Protein AF-A0A2V9KHY9-F1 (afdb_monomer)

Foldseek 3Di:
DAEQDKDKDKDQWDAAQAWWKWFQKAAAPKWKFKFKAANVRHG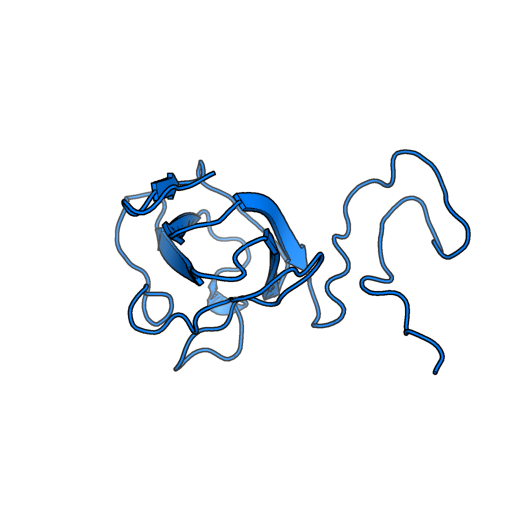DPPRHRVQWDTDHHGDGIDTIDGPPDPTCNVCHRGTMMMMMIIHRIDTDDMAGHNDDLRFRQDQDPDDDPPDPDRGRPRRDDPPDD

Nearest PDB structures (foldseek):
  7vrp-assembly1_J  TM=4.326E-01  e=4.091E-01  Infectious bursal disease virus
  7vrn-assembly1_A  TM=3.370E-01  e=1.055E-01  Infectious bursal disease virus
  7vrp-assembly1_K-4  TM=3.464E-01  e=1.322E-01  Infectious bursal disease virus
  3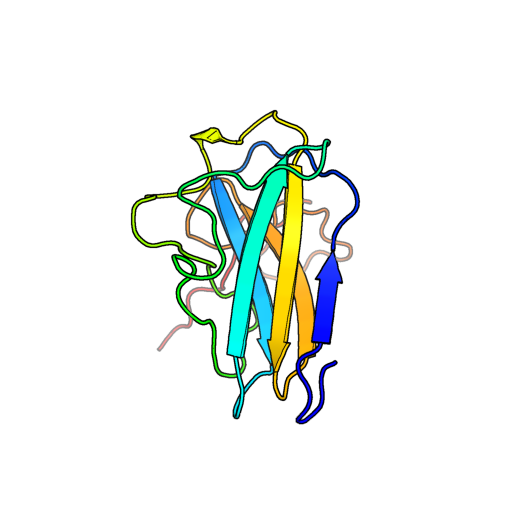afg-assembly2_B  TM=2.977E-01  e=1.249E-01  Thermococcus kodakarensis
  7vrp-assembly1_A  TM=2.442E-01  e=1.116E-01  Infectious bursal disease virus

Mean predicted aligned error: 8.08 Å

Structure (mmCIF, N/CA/C/O backbone):
data_AF-A0A2V9KHY9-F1
#
_entry.id   AF-A0A2V9KHY9-F1
#
loop_
_atom_site.group_PDB
_atom_site.id
_atom_site.type_symbol
_atom_site.label_atom_id
_atom_site.label_alt_id
_atom_site.label_comp_id
_atom_site.label_asym_id
_atom_site.label_entity_id
_atom_site.label_seq_id
_atom_site.pdbx_PDB_ins_code
_atom_site.Cartn_x
_atom_site.Cartn_y
_atom_site.Cartn_z
_atom_site.occupancy
_atom_site.B_iso_or_equiv
_atom_site.auth_seq_id
_atom_site.auth_comp_id
_atom_site.auth_asym_id
_atom_site.auth_atom_id
_atom_site.pdbx_PDB_model_num
ATOM 1 N N . ASP A 1 1 ? 6.242 -11.711 -6.827 1.00 82.62 1 ASP A N 1
ATOM 2 C CA . ASP A 1 1 ? 6.953 -11.177 -8.005 1.00 82.62 1 ASP A CA 1
ATOM 3 C C . ASP A 1 1 ? 6.008 -11.025 -9.178 1.00 82.62 1 ASP A C 1
ATOM 5 O O . ASP A 1 1 ? 5.001 -11.726 -9.233 1.00 82.62 1 ASP A O 1
ATOM 9 N N . ALA A 1 2 ? 6.325 -10.106 -10.082 1.00 82.50 2 ALA A N 1
ATOM 10 C CA . ALA A 1 2 ? 5.674 -9.912 -11.367 1.00 82.50 2 ALA A CA 1
ATOM 11 C C . ALA A 1 2 ? 6.746 -9.780 -12.455 1.00 82.50 2 ALA A C 1
ATOM 13 O O . ALA A 1 2 ? 7.741 -9.073 -12.273 1.00 8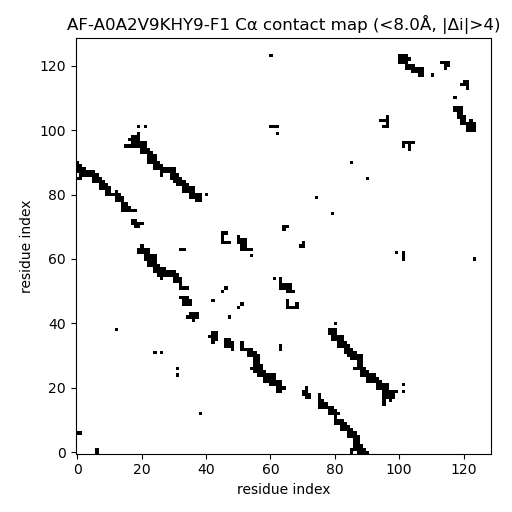2.50 2 ALA A O 1
ATOM 14 N N . GLY A 1 3 ? 6.533 -10.471 -13.572 1.00 76.31 3 GLY A N 1
ATOM 15 C CA . GLY A 1 3 ? 7.380 -10.387 -14.757 1.00 76.31 3 GLY A CA 1
ATOM 16 C C . GLY A 1 3 ? 7.009 -9.190 -15.646 1.00 76.31 3 GLY A C 1
ATOM 17 O O . GLY A 1 3 ? 6.522 -8.176 -15.139 1.00 76.31 3 GLY A O 1
ATOM 18 N N . PRO A 1 4 ? 7.231 -9.279 -16.971 1.00 75.62 4 PRO A N 1
ATOM 19 C CA . PRO A 1 4 ? 6.808 -8.233 -17.905 1.00 75.62 4 PRO A CA 1
ATOM 20 C C . PRO A 1 4 ? 5.280 -8.071 -17.948 1.00 75.62 4 PRO A C 1
ATOM 22 O O . PRO A 1 4 ? 4.793 -6.954 -18.119 1.00 75.62 4 PRO A O 1
ATOM 25 N N . ASP A 1 5 ? 4.530 -9.151 -17.721 1.00 86.69 5 ASP A N 1
ATOM 26 C CA . ASP A 1 5 ? 3.082 -9.085 -17.550 1.00 86.69 5 ASP A CA 1
ATOM 27 C C . ASP A 1 5 ? 2.717 -8.587 -16.138 1.00 86.69 5 ASP A C 1
ATOM 29 O O . ASP A 1 5 ? 3.272 -9.085 -15.148 1.00 86.69 5 ASP A O 1
ATOM 33 N N . PRO A 1 6 ? 1.777 -7.628 -16.004 1.00 89.12 6 PRO A N 1
ATOM 34 C CA . PRO A 1 6 ? 1.368 -7.111 -14.705 1.00 89.12 6 PRO A CA 1
ATOM 35 C C . PRO A 1 6 ? 0.783 -8.195 -13.792 1.00 89.12 6 PRO A C 1
ATOM 37 O O . PRO A 1 6 ? -0.156 -8.902 -14.156 1.00 89.12 6 PRO A O 1
ATOM 40 N N . GLY A 1 7 ? 1.296 -8.269 -12.566 1.00 92.88 7 GLY A N 1
ATOM 41 C CA . GLY A 1 7 ? 0.755 -9.076 -11.480 1.00 92.88 7 GLY A CA 1
ATOM 42 C C . GLY A 1 7 ? -0.185 -8.273 -10.581 1.00 92.88 7 GLY A C 1
ATOM 43 O O . GLY A 1 7 ? -0.064 -7.051 -10.448 1.00 92.88 7 GLY A O 1
ATOM 44 N N . MET A 1 8 ? -1.108 -8.975 -9.921 1.00 95.38 8 MET A N 1
ATOM 45 C CA . MET A 1 8 ? -2.053 -8.374 -8.983 1.00 95.38 8 MET A CA 1
ATOM 46 C C . MET A 1 8 ? -2.119 -9.162 -7.675 1.00 95.38 8 MET A C 1
ATOM 48 O O . MET A 1 8 ? -2.257 -10.384 -7.684 1.00 95.38 8 MET A O 1
ATOM 52 N N . LEU A 1 9 ? -2.086 -8.451 -6.547 1.00 93.88 9 LEU A N 1
ATOM 53 C CA . LEU A 1 9 ? -2.317 -9.006 -5.213 1.00 93.88 9 LEU A CA 1
ATOM 54 C C . LEU A 1 9 ? -3.467 -8.257 -4.549 1.00 93.88 9 LEU A C 1
ATOM 56 O O . LEU A 1 9 ? -3.449 -7.033 -4.477 1.00 93.88 9 LEU A O 1
ATOM 60 N N . VAL A 1 10 ? -4.453 -8.986 -4.028 1.00 94.44 10 VAL A N 1
ATOM 61 C CA . VAL A 1 10 ? -5.566 -8.415 -3.257 1.00 94.44 10 VAL A CA 1
ATOM 62 C C . VAL A 1 10 ? -5.506 -8.955 -1.839 1.00 94.44 10 VAL A C 1
ATOM 64 O O . VAL A 1 10 ? -5.443 -10.168 -1.632 1.00 94.44 10 VAL A O 1
ATOM 67 N N . THR A 1 11 ? -5.543 -8.070 -0.849 1.00 92.38 11 THR A N 1
ATOM 68 C CA . THR A 1 11 ? -5.556 -8.492 0.550 1.00 92.38 11 THR A CA 1
ATOM 69 C C . THR A 1 11 ? -6.918 -9.072 0.934 1.00 92.38 11 THR A C 1
ATOM 71 O O . THR A 1 11 ? -7.969 -8.723 0.384 1.00 92.38 11 THR A O 1
ATOM 74 N N . ARG A 1 12 ? -6.935 -9.903 1.981 1.00 92.12 12 ARG A N 1
ATOM 75 C CA . ARG A 1 12 ? -8.153 -10.057 2.794 1.00 92.12 12 ARG A CA 1
ATOM 76 C C . ARG A 1 12 ? -8.553 -8.683 3.371 1.00 92.12 12 ARG A C 1
ATOM 78 O O . ARG A 1 12 ? -7.702 -7.792 3.409 1.00 92.12 12 ARG A O 1
ATOM 85 N N . PRO A 1 13 ? -9.809 -8.479 3.812 1.00 93.00 13 PRO A N 1
ATOM 86 C CA . PRO A 1 13 ? -10.172 -7.248 4.503 1.00 93.00 13 PRO A CA 1
ATOM 87 C C . PRO A 1 13 ? -9.224 -6.970 5.676 1.00 93.00 13 PRO A C 1
ATOM 89 O O . PRO A 1 13 ? -8.997 -7.853 6.503 1.00 93.00 13 PRO A O 1
ATOM 92 N N . VAL A 1 14 ? -8.674 -5.761 5.721 1.00 91.81 14 VAL A N 1
ATOM 93 C CA . VAL A 1 14 ? -7.793 -5.260 6.773 1.00 91.81 14 VAL A CA 1
ATOM 94 C C . VAL A 1 14 ? -8.441 -4.058 7.446 1.00 91.81 14 VAL A C 1
ATOM 96 O O . VAL A 1 14 ? -9.098 -3.247 6.795 1.00 91.81 14 VAL A O 1
ATOM 99 N N . THR A 1 15 ? -8.241 -3.951 8.753 1.00 93.44 15 THR A N 1
ATOM 100 C CA . THR A 1 15 ? -8.636 -2.798 9.562 1.00 93.44 15 THR A CA 1
ATOM 101 C C . THR A 1 15 ? -7.394 -2.307 10.286 1.00 93.44 15 THR A C 1
ATOM 103 O O . THR A 1 15 ? -6.638 -3.112 10.827 1.00 93.44 15 THR A O 1
ATOM 106 N N . PHE A 1 16 ? -7.164 -1.000 10.266 1.00 90.31 16 PHE A N 1
ATOM 107 C CA . PHE A 1 16 ? -5.962 -0.370 10.806 1.00 90.31 16 PHE A CA 1
ATOM 108 C C . PHE A 1 16 ? -6.312 0.940 11.517 1.00 90.31 16 PHE A C 1
ATOM 110 O O . PHE A 1 16 ? -7.368 1.524 11.277 1.00 90.31 16 PHE A O 1
ATOM 117 N N . SER A 1 17 ? -5.409 1.398 12.382 1.00 88.31 17 SER A N 1
ATOM 118 C CA . SER A 1 17 ? -5.494 2.685 13.089 1.00 88.31 17 SER A CA 1
ATOM 119 C C . SER A 1 17 ? -4.509 3.739 12.567 1.00 88.31 17 SER A C 1
ATOM 121 O O . SER A 1 17 ? -4.596 4.898 12.964 1.00 88.31 17 SER A O 1
ATOM 123 N N . GLY A 1 18 ? -3.567 3.349 11.701 1.00 91.00 18 GLY A N 1
ATOM 124 C CA . GLY A 1 18 ? -2.597 4.264 11.103 1.00 91.00 18 GLY A CA 1
ATOM 125 C C . GLY A 1 18 ? -3.158 5.072 9.928 1.00 91.00 18 GLY A C 1
ATOM 126 O O . GLY A 1 18 ? -4.323 4.943 9.554 1.00 91.00 18 GLY A O 1
ATOM 127 N N . LYS A 1 19 ? -2.298 5.903 9.337 1.00 94.88 19 LYS A N 1
ATOM 128 C CA . LYS A 1 19 ? -2.647 6.888 8.304 1.00 94.88 19 LYS A CA 1
ATOM 129 C C . LYS A 1 19 ? -1.850 6.726 7.012 1.00 94.88 19 LYS A C 1
ATOM 131 O O . LYS A 1 19 ? -2.337 7.082 5.949 1.00 94.88 19 LYS A O 1
ATOM 136 N N . HIS A 1 20 ? -0.647 6.167 7.073 1.00 96.25 20 HIS A N 1
ATOM 137 C CA . HIS A 1 20 ? 0.279 6.133 5.942 1.00 96.25 20 HIS A CA 1
ATOM 138 C C . HIS A 1 20 ? 0.580 4.688 5.544 1.00 96.25 20 HIS A C 1
ATOM 140 O O . HIS A 1 20 ? 1.056 3.916 6.375 1.00 96.25 20 HIS A O 1
ATOM 146 N N . LEU A 1 21 ? 0.304 4.307 4.292 1.00 96.81 21 LEU A N 1
ATOM 147 C CA . LEU A 1 21 ? 0.644 2.980 3.763 1.00 96.81 21 LEU A CA 1
ATOM 148 C C . LEU A 1 21 ? 2.090 2.971 3.274 1.00 96.81 21 LEU A C 1
ATOM 150 O O . LEU A 1 21 ? 2.467 3.791 2.441 1.00 96.81 21 LEU A O 1
ATOM 154 N N . PHE A 1 22 ? 2.864 1.999 3.738 1.00 97.06 22 PHE A N 1
ATOM 155 C CA . PHE A 1 22 ? 4.238 1.767 3.320 1.00 97.06 22 PHE A CA 1
ATOM 156 C C . PHE A 1 22 ? 4.406 0.391 2.690 1.00 97.06 22 PHE A C 1
ATOM 158 O O . PHE A 1 22 ? 3.677 -0.551 3.013 1.00 97.06 22 PHE A O 1
ATOM 165 N N . VAL A 1 23 ? 5.388 0.284 1.797 1.00 95.75 23 VAL A N 1
ATOM 166 C CA . VAL A 1 23 ? 5.763 -0.954 1.109 1.00 95.75 23 VAL A CA 1
ATOM 167 C C . VAL A 1 23 ? 7.276 -1.166 1.117 1.00 95.75 23 VAL A C 1
ATOM 169 O O . VAL A 1 23 ? 8.052 -0.213 1.004 1.00 95.75 23 VAL A O 1
ATOM 172 N N . ASN A 1 24 ? 7.678 -2.432 1.196 1.00 95.25 24 ASN A N 1
ATOM 173 C CA . ASN A 1 24 ? 9.014 -2.903 0.845 1.00 95.25 24 ASN A CA 1
ATOM 174 C C . ASN A 1 24 ? 8.940 -3.552 -0.544 1.00 95.25 24 ASN A C 1
ATOM 176 O O . ASN A 1 24 ? 8.271 -4.577 -0.712 1.00 95.25 24 ASN A O 1
ATOM 180 N N . VAL A 1 25 ? 9.575 -2.939 -1.541 1.00 95.50 25 VAL A N 1
ATOM 181 C CA . VAL A 1 25 ? 9.445 -3.312 -2.953 1.00 95.50 25 VAL A CA 1
ATOM 182 C C . VAL A 1 25 ? 10.773 -3.159 -3.693 1.00 95.50 25 VAL A C 1
ATOM 184 O O . VAL A 1 25 ? 11.512 -2.203 -3.476 1.00 95.50 25 VAL A O 1
ATOM 187 N N . HIS A 1 26 ? 11.030 -4.083 -4.615 1.00 95.88 26 HIS A N 1
ATOM 188 C CA . HIS A 1 26 ? 12.111 -4.021 -5.593 1.00 95.88 26 HIS A CA 1
ATOM 189 C C . HIS A 1 26 ? 11.514 -4.015 -7.007 1.00 95.88 26 HIS A C 1
ATOM 191 O O . HIS A 1 26 ? 11.125 -5.056 -7.530 1.00 95.88 26 HIS A O 1
ATOM 197 N N . ALA A 1 27 ? 11.399 -2.837 -7.617 1.00 94.75 27 ALA A N 1
ATOM 198 C CA . ALA A 1 27 ? 10.844 -2.626 -8.957 1.00 94.75 27 ALA A CA 1
ATOM 199 C C . ALA A 1 27 ? 11.702 -1.621 -9.761 1.00 94.75 27 ALA A C 1
ATOM 201 O O . ALA A 1 27 ? 11.251 -0.509 -10.052 1.00 94.75 27 ALA A O 1
ATOM 202 N N . PRO A 1 28 ? 12.962 -1.958 -10.102 1.00 92.69 28 PRO A N 1
ATOM 203 C CA . PRO A 1 28 ? 13.888 -1.039 -10.777 1.00 92.69 28 PRO A CA 1
ATOM 204 C C . PRO A 1 28 ? 13.494 -0.708 -12.224 1.00 92.69 28 PRO A C 1
ATOM 206 O O . PRO A 1 28 ? 13.858 0.351 -12.730 1.00 92.69 28 PRO A O 1
ATOM 209 N N . SER A 1 29 ? 12.747 -1.593 -12.889 1.00 94.00 29 SER A N 1
ATOM 210 C CA . SER A 1 29 ? 12.313 -1.438 -14.288 1.00 94.00 29 SER A CA 1
ATOM 211 C C . SER A 1 29 ? 10.793 -1.481 -14.448 1.00 94.00 29 SER A C 1
ATOM 213 O O . SER A 1 29 ? 10.286 -1.599 -15.561 1.00 94.00 29 SER A O 1
ATOM 215 N N . GLY A 1 30 ? 10.067 -1.386 -13.338 1.00 95.38 30 GLY A N 1
ATOM 216 C CA . GLY A 1 30 ? 8.615 -1.439 -13.304 1.00 95.38 30 GLY A CA 1
ATOM 217 C C . GLY A 1 30 ? 8.048 -0.473 -12.280 1.00 95.38 30 GLY A C 1
ATOM 218 O O . GLY A 1 30 ? 8.671 0.533 -11.931 1.00 95.38 30 GLY A O 1
ATOM 219 N N . GLU A 1 31 ? 6.840 -0.757 -11.813 1.00 97.00 31 GLU A N 1
ATOM 220 C CA . GLU A 1 31 ? 6.196 0.056 -10.793 1.00 97.00 31 GLU A CA 1
ATOM 221 C C . GLU A 1 31 ? 5.222 -0.744 -9.940 1.00 97.00 31 GLU A C 1
ATOM 223 O O . GLU A 1 31 ? 4.662 -1.756 -10.365 1.00 97.00 31 GLU A O 1
ATOM 228 N N . LEU A 1 32 ? 4.990 -0.227 -8.737 1.00 98.25 32 LEU A N 1
ATOM 229 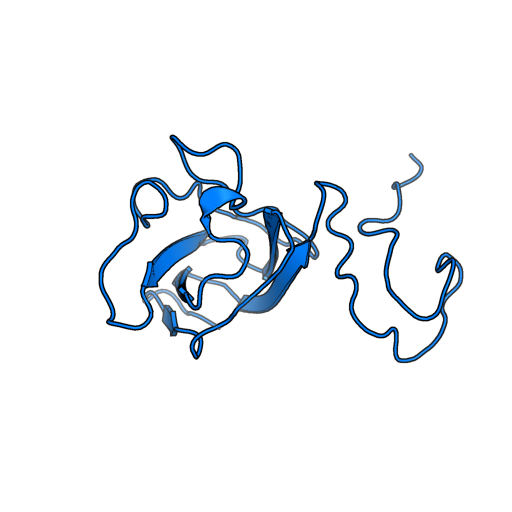C CA . LEU A 1 32 ? 3.891 -0.618 -7.878 1.00 98.25 32 LEU A CA 1
ATOM 230 C C . LEU A 1 32 ? 2.877 0.528 -7.785 1.00 98.25 32 LEU A C 1
ATOM 232 O O . LEU A 1 32 ? 3.240 1.675 -7.512 1.00 98.25 32 LEU A O 1
ATOM 236 N N . ARG A 1 33 ? 1.596 0.200 -7.956 1.00 98.44 33 ARG A N 1
ATOM 237 C CA . ARG A 1 33 ? 0.455 1.074 -7.645 1.00 98.44 33 ARG A CA 1
ATOM 238 C C . ARG A 1 33 ? -0.542 0.354 -6.757 1.00 98.44 33 ARG A C 1
ATOM 240 O O . ARG A 1 33 ? -0.603 -0.875 -6.761 1.00 98.44 33 ARG A O 1
ATOM 247 N N . VAL A 1 34 ? -1.349 1.119 -6.029 1.00 98.38 34 VAL A N 1
ATOM 248 C CA . VAL A 1 34 ? -2.330 0.562 -5.093 1.00 98.38 34 VAL A CA 1
ATOM 249 C C . VAL A 1 34 ? -3.679 1.240 -5.254 1.00 98.38 34 VAL A C 1
ATOM 251 O O . VAL A 1 34 ? -3.759 2.461 -5.344 1.00 98.38 34 VAL A O 1
ATOM 254 N N . ASP A 1 35 ? -4.748 0.458 -5.237 1.00 97.88 35 ASP A N 1
ATOM 255 C CA . ASP A 1 35 ? -6.107 0.949 -5.042 1.00 97.88 35 ASP A CA 1
ATOM 256 C C . ASP A 1 35 ? -6.794 0.292 -3.846 1.00 97.88 35 ASP A C 1
ATOM 258 O O . ASP A 1 35 ? -6.402 -0.781 -3.376 1.00 97.88 35 ASP A O 1
ATOM 262 N N . VAL A 1 36 ? -7.797 0.987 -3.311 1.00 98.38 36 VAL A N 1
ATOM 263 C CA . VAL A 1 36 ? -8.501 0.604 -2.090 1.00 98.38 36 VAL A CA 1
ATOM 264 C C . VAL A 1 36 ? -9.973 0.370 -2.385 1.00 98.38 36 VAL A C 1
ATOM 266 O O . VAL A 1 36 ? -10.652 1.182 -3.016 1.00 98.38 36 VAL A O 1
ATOM 269 N N . PHE A 1 37 ? -10.471 -0.755 -1.884 1.00 97.88 37 PHE A N 1
ATOM 270 C CA . PHE A 1 37 ? -11.860 -1.166 -2.015 1.00 97.88 37 PHE A CA 1
ATOM 271 C C . PHE A 1 37 ? -12.506 -1.328 -0.647 1.00 97.88 37 PHE A C 1
ATOM 273 O O . PHE A 1 37 ? -11.863 -1.725 0.327 1.00 97.88 37 PHE A O 1
ATOM 280 N N . THR A 1 38 ? -13.813 -1.104 -0.584 1.00 95.50 38 THR A N 1
ATOM 281 C CA . THR A 1 38 ? -14.625 -1.504 0.564 1.00 95.50 38 THR A CA 1
ATOM 282 C C . THR A 1 38 ? -14.586 -3.024 0.734 1.00 95.50 38 THR A C 1
ATOM 284 O O . THR A 1 38 ? -14.250 -3.776 -0.189 1.00 95.50 38 THR A O 1
ATOM 287 N N . ARG A 1 39 ? -15.018 -3.523 1.898 1.00 89.81 39 ARG A N 1
ATOM 288 C CA . ARG A 1 39 ? -15.221 -4.967 2.117 1.00 89.81 39 ARG A CA 1
ATOM 289 C C . ARG A 1 39 ? -16.077 -5.628 1.024 1.00 89.81 39 ARG A C 1
ATOM 291 O O . ARG A 1 39 ? -15.820 -6.784 0.692 1.00 89.81 39 ARG A O 1
ATOM 298 N N . GLY A 1 40 ? -17.063 -4.903 0.488 1.00 91.06 40 GLY A N 1
ATOM 299 C CA . GLY A 1 40 ? -17.961 -5.357 -0.579 1.00 91.06 40 GLY A CA 1
ATOM 300 C C . GLY A 1 40 ? -17.375 -5.269 -1.992 1.00 91.06 40 GLY A C 1
ATOM 301 O O . GLY A 1 40 ? -18.078 -5.581 -2.945 1.00 91.06 40 GLY A O 1
ATOM 302 N N . GLY A 1 41 ? -16.116 -4.844 -2.143 1.00 91.69 41 GLY A N 1
ATOM 303 C CA . GLY A 1 41 ? -15.447 -4.747 -3.441 1.00 91.69 41 GLY A CA 1
ATOM 304 C C . GLY A 1 41 ? -15.788 -3.487 -4.237 1.00 91.69 41 GLY A C 1
ATOM 305 O O . GLY A 1 41 ? -15.534 -3.454 -5.435 1.00 91.69 41 GLY A O 1
ATOM 306 N N . GLN A 1 42 ? -16.342 -2.454 -3.595 1.00 96.44 42 GLN A N 1
ATOM 307 C CA . GLN A 1 42 ? -16.584 -1.162 -4.247 1.00 96.44 42 GLN A CA 1
ATOM 308 C C . GLN A 1 42 ? -15.341 -0.271 -4.144 1.00 96.44 42 GLN A C 1
ATOM 310 O O . GLN A 1 42 ? -14.755 -0.219 -3.061 1.00 96.44 42 GLN A O 1
ATOM 315 N N . PRO A 1 43 ? -14.915 0.409 -5.221 1.00 96.44 43 PRO A N 1
ATOM 316 C CA . PRO A 1 43 ? -13.759 1.300 -5.174 1.00 96.44 43 PRO A CA 1
ATOM 317 C C . PRO A 1 43 ? -14.023 2.484 -4.238 1.00 96.44 43 PRO A C 1
ATOM 319 O O . PRO A 1 43 ? -15.147 2.982 -4.162 1.00 96.44 43 PRO A O 1
ATOM 322 N N . ILE A 1 44 ? -12.988 2.950 -3.537 1.00 97.69 44 ILE A N 1
ATOM 323 C CA . ILE A 1 44 ? -13.074 4.112 -2.647 1.00 97.69 44 ILE A CA 1
ATOM 324 C C . ILE A 1 44 ? -12.288 5.268 -3.261 1.00 97.69 44 ILE A C 1
ATOM 326 O O . ILE A 1 44 ? -11.067 5.204 -3.368 1.00 97.69 44 ILE A O 1
ATOM 330 N N . ALA A 1 45 ? -12.973 6.345 -3.643 1.00 96.00 45 ALA A N 1
ATOM 331 C CA . ALA A 1 45 ? -12.312 7.575 -4.068 1.00 96.00 45 ALA A CA 1
ATOM 332 C C . ALA A 1 45 ? -11.768 8.355 -2.849 1.00 96.00 45 ALA A C 1
ATOM 334 O O . ALA A 1 45 ? -12.408 8.354 -1.798 1.00 96.00 45 ALA A O 1
ATOM 335 N N . PRO A 1 46 ? -10.610 9.030 -2.969 1.00 97.38 46 PRO A N 1
ATOM 336 C CA . PRO A 1 46 ? -9.764 9.144 -4.161 1.00 97.38 46 PRO A CA 1
ATOM 337 C C . PRO A 1 46 ? -8.727 8.011 -4.296 1.00 97.38 46 PRO A C 1
ATOM 339 O O . PRO A 1 46 ? -7.860 8.091 -5.159 1.00 97.38 46 PRO A O 1
ATOM 342 N N . PHE A 1 47 ? -8.799 6.956 -3.483 1.00 98.12 47 PHE A N 1
ATOM 343 C CA . PHE A 1 47 ? -7.811 5.875 -3.380 1.00 98.12 47 PHE A CA 1
ATOM 344 C C . PHE A 1 47 ? -7.871 4.849 -4.533 1.00 98.12 47 PHE A C 1
ATOM 346 O O . PHE A 1 47 ? -7.898 3.637 -4.310 1.00 98.12 47 PHE A O 1
ATOM 353 N N . SER A 1 48 ? -7.901 5.324 -5.779 1.00 97.75 48 SER A N 1
ATOM 354 C CA . SER A 1 48 ? -7.912 4.498 -6.992 1.00 97.75 48 SER A CA 1
ATOM 355 C C . SER A 1 48 ? -6.511 4.323 -7.590 1.00 97.75 48 SER A C 1
ATOM 357 O O . SER A 1 48 ? -5.562 5.017 -7.217 1.00 97.75 48 SER A O 1
ATOM 359 N N . ARG A 1 49 ? -6.366 3.411 -8.558 1.00 97.12 49 ARG A N 1
ATOM 360 C CA . ARG A 1 49 ? -5.075 3.108 -9.194 1.00 97.12 49 ARG A CA 1
ATOM 361 C C . ARG A 1 49 ? -4.593 4.300 -10.012 1.00 97.12 49 ARG A C 1
ATOM 363 O O . ARG A 1 49 ? -3.398 4.578 -10.060 1.00 97.12 49 ARG A O 1
ATOM 370 N N . GLU A 1 50 ? -5.528 4.991 -10.646 1.00 97.06 50 GLU A N 1
ATOM 371 C CA . GLU A 1 50 ? -5.303 6.160 -11.492 1.00 97.06 50 GLU A CA 1
ATOM 372 C C . GLU A 1 50 ? -4.760 7.323 -10.659 1.00 97.06 50 GLU A C 1
ATOM 374 O O . GLU A 1 50 ? -3.832 8.012 -11.080 1.00 97.06 50 GLU A O 1
ATOM 379 N N . ASN A 1 51 ? -5.280 7.484 -9.441 1.00 97.94 51 ASN A N 1
ATOM 380 C CA . ASN A 1 51 ? -4.804 8.488 -8.498 1.00 97.94 51 ASN A CA 1
ATOM 381 C C . ASN A 1 51 ? -3.539 8.052 -7.749 1.00 97.94 51 ASN A C 1
ATOM 383 O O . ASN A 1 51 ? -2.823 8.913 -7.247 1.00 97.94 51 ASN A O 1
ATOM 387 N N . SER A 1 52 ? -3.242 6.753 -7.667 1.00 98.06 52 SER A N 1
ATOM 388 C CA . SER A 1 52 ? -2.050 6.227 -6.992 1.00 98.06 52 SER A CA 1
ATOM 389 C C . SER A 1 52 ? -0.773 6.683 -7.691 1.00 98.06 52 SER A C 1
ATOM 391 O O . SER A 1 52 ? -0.587 6.436 -8.881 1.00 98.06 52 SER A O 1
ATOM 393 N N . ILE A 1 53 ? 0.132 7.325 -6.959 1.00 98.12 53 ILE A N 1
ATOM 394 C CA . ILE A 1 53 ? 1.443 7.735 -7.464 1.00 98.12 53 ILE A CA 1
ATOM 395 C C . ILE A 1 53 ? 2.340 6.482 -7.541 1.00 98.12 53 ILE A C 1
ATOM 397 O O . ILE A 1 53 ? 2.470 5.786 -6.533 1.00 98.12 53 ILE A O 1
ATOM 401 N N . PRO A 1 54 ? 2.966 6.177 -8.697 1.00 97.81 54 PRO A N 1
ATOM 402 C CA . PRO A 1 54 ? 3.810 4.992 -8.844 1.00 97.81 54 PRO A CA 1
ATOM 403 C C . PRO A 1 54 ? 4.978 4.973 -7.861 1.00 97.81 54 PRO A C 1
ATOM 405 O O . PRO A 1 54 ? 5.753 5.930 -7.797 1.00 97.81 54 PRO A O 1
ATOM 408 N N . VAL A 1 55 ? 5.171 3.838 -7.195 1.00 97.31 55 VAL A N 1
ATOM 409 C CA . VAL A 1 55 ? 6.403 3.527 -6.463 1.00 97.31 55 VAL A CA 1
ATOM 410 C C . VAL A 1 55 ? 7.335 2.754 -7.395 1.00 97.31 55 VAL A C 1
ATOM 412 O O . VAL A 1 55 ? 6.922 1.765 -8.000 1.00 97.31 55 VAL A O 1
ATOM 415 N N . ARG A 1 56 ? 8.585 3.209 -7.531 1.00 96.56 56 ARG A N 1
ATOM 416 C CA . ARG A 1 56 ? 9.612 2.612 -8.405 1.00 96.56 56 ARG A CA 1
ATOM 417 C C . ARG A 1 56 ? 10.945 2.489 -7.670 1.00 96.56 56 ARG A C 1
ATOM 419 O O . ARG A 1 56 ? 11.187 3.229 -6.718 1.00 96.56 56 ARG A O 1
ATOM 426 N N . GLY A 1 57 ? 11.820 1.617 -8.162 1.00 93.50 57 GLY A N 1
ATOM 427 C CA . GLY A 1 57 ? 13.153 1.389 -7.602 1.00 93.50 57 GLY A CA 1
ATOM 428 C C . GLY A 1 57 ? 13.187 0.304 -6.526 1.00 93.50 57 GLY A C 1
ATOM 429 O O . GLY A 1 57 ? 12.247 -0.474 -6.384 1.00 93.50 57 GLY A O 1
ATOM 430 N N . ASP A 1 58 ? 14.297 0.254 -5.794 1.00 93.62 58 ASP A N 1
ATOM 431 C CA . ASP A 1 58 ? 14.511 -0.645 -4.659 1.00 93.62 58 ASP A CA 1
ATOM 432 C C . ASP A 1 58 ? 14.389 0.141 -3.352 1.00 93.62 58 ASP A C 1
ATOM 434 O O . ASP A 1 58 ? 15.147 1.082 -3.099 1.00 93.62 58 ASP A O 1
ATOM 438 N N . THR A 1 59 ? 13.380 -0.183 -2.553 1.00 90.00 59 THR A N 1
ATOM 439 C CA . THR A 1 59 ? 13.052 0.550 -1.335 1.00 90.00 59 THR A CA 1
ATOM 440 C C . THR A 1 59 ? 12.504 -0.383 -0.277 1.00 90.00 59 THR A C 1
ATOM 442 O O . THR A 1 59 ? 11.499 -1.063 -0.467 1.00 90.00 59 THR A O 1
ATOM 445 N N . THR A 1 60 ? 13.115 -0.323 0.899 1.00 88.62 60 THR A N 1
ATOM 446 C CA . THR A 1 60 ? 12.685 -1.088 2.069 1.00 88.62 60 THR A CA 1
ATOM 447 C C . THR A 1 60 ? 11.512 -0.452 2.804 1.00 88.62 60 THR A C 1
ATOM 449 O O . THR A 1 60 ? 10.914 -1.115 3.639 1.00 88.62 60 THR A O 1
ATOM 452 N N . SER A 1 61 ? 11.192 0.817 2.524 1.00 91.38 61 SER A N 1
ATOM 453 C CA . SER A 1 61 ? 10.072 1.559 3.116 1.00 91.38 61 SER A CA 1
ATOM 454 C C . SER A 1 61 ? 9.740 2.761 2.235 1.00 91.38 61 SER A C 1
ATOM 456 O O . SER A 1 61 ? 10.367 3.818 2.349 1.00 91.38 61 SER A O 1
ATOM 458 N N . ALA A 1 62 ? 8.824 2.580 1.285 1.00 94.94 62 ALA A N 1
ATOM 459 C CA . ALA A 1 62 ? 8.273 3.658 0.465 1.00 94.94 62 ALA A CA 1
ATOM 460 C C . ALA A 1 62 ? 6.815 3.918 0.824 1.00 94.94 62 ALA A C 1
ATOM 462 O O . ALA A 1 62 ? 6.028 2.980 0.916 1.00 94.94 62 ALA A O 1
ATOM 463 N N . GLU A 1 63 ? 6.466 5.192 0.989 1.00 96.81 63 GLU A N 1
ATOM 464 C CA . GLU A 1 63 ? 5.083 5.614 1.194 1.00 96.81 63 GLU A CA 1
ATOM 465 C C . GLU A 1 63 ? 4.305 5.511 -0.123 1.00 96.81 63 GLU A C 1
ATOM 467 O O . GLU A 1 63 ? 4.719 6.044 -1.157 1.00 96.81 63 GLU A O 1
ATOM 472 N N . VAL A 1 64 ? 3.152 4.851 -0.076 1.00 97.69 64 VAL A N 1
ATOM 473 C CA . VAL A 1 64 ? 2.170 4.853 -1.157 1.00 97.69 64 VAL A CA 1
ATOM 474 C C . VAL A 1 64 ? 1.287 6.082 -0.995 1.00 97.69 64 VAL A C 1
ATOM 476 O O . VAL A 1 64 ? 0.692 6.298 0.061 1.00 97.69 64 VAL A O 1
ATOM 479 N N . ARG A 1 65 ? 1.188 6.885 -2.055 1.00 98.00 65 ARG A N 1
ATOM 480 C CA . ARG A 1 65 ? 0.442 8.148 -2.056 1.00 98.00 65 ARG A CA 1
ATOM 481 C C . ARG A 1 65 ? -0.583 8.173 -3.179 1.00 98.00 65 ARG A C 1
ATOM 483 O O . ARG A 1 65 ? -0.397 7.523 -4.206 1.00 98.00 65 ARG A O 1
ATOM 490 N N . TRP A 1 66 ? -1.636 8.964 -2.997 1.00 98.38 66 TRP A N 1
ATOM 491 C CA . TRP A 1 66 ? -2.675 9.187 -3.998 1.00 98.38 66 TRP A CA 1
ATOM 492 C C . TRP A 1 66 ? -2.866 10.680 -4.235 1.00 98.38 66 TRP A C 1
ATOM 494 O O . TRP A 1 66 ? -2.847 11.476 -3.300 1.00 98.38 66 TRP A O 1
ATOM 504 N N . ASN A 1 67 ? -3.090 11.066 -5.484 1.00 98.00 67 ASN A N 1
ATOM 505 C CA . ASN A 1 67 ? -3.563 12.403 -5.805 1.00 98.00 67 ASN A CA 1
ATOM 506 C C . ASN A 1 67 ? -4.969 12.601 -5.219 1.00 98.00 67 ASN A C 1
ATOM 508 O O . ASN A 1 67 ? -5.829 11.730 -5.347 1.00 98.00 67 ASN A O 1
ATOM 512 N N . GLY A 1 68 ? -5.204 13.748 -4.579 1.00 95.88 68 GLY A N 1
ATOM 513 C CA . GLY A 1 68 ? -6.501 14.087 -3.984 1.00 95.88 68 GLY A CA 1
ATOM 514 C C . GLY A 1 68 ? -6.736 13.556 -2.565 1.00 95.88 68 GLY A C 1
ATOM 515 O O . GLY A 1 68 ? -7.781 13.857 -1.997 1.00 95.88 68 GLY A O 1
ATOM 516 N N . ALA A 1 69 ? -5.785 12.825 -1.974 1.00 95.69 69 ALA A N 1
ATOM 517 C CA . ALA A 1 69 ? -5.784 12.487 -0.551 1.00 95.69 69 ALA A CA 1
ATOM 518 C C . ALA A 1 69 ? -4.446 12.855 0.094 1.00 95.69 69 ALA A C 1
ATOM 520 O O . ALA A 1 69 ? -3.383 12.646 -0.487 1.00 95.69 69 ALA A O 1
ATOM 521 N N . GLU A 1 70 ? -4.505 13.380 1.316 1.00 95.06 70 GLU A N 1
ATOM 522 C CA . GLU A 1 70 ? -3.305 13.595 2.125 1.00 95.06 70 GLU A CA 1
ATOM 523 C C . GLU A 1 70 ? -2.771 12.271 2.689 1.00 95.06 70 GLU A C 1
ATOM 525 O O . GLU A 1 70 ? -1.566 12.021 2.633 1.00 95.06 70 GLU A O 1
ATOM 530 N N . ASP A 1 71 ? -3.670 11.423 3.197 1.00 96.38 71 ASP A N 1
ATOM 531 C CA . ASP A 1 71 ? -3.371 10.151 3.852 1.00 96.38 71 ASP A CA 1
ATOM 532 C C . ASP A 1 71 ? -4.610 9.215 3.862 1.00 96.38 71 ASP A C 1
ATOM 534 O O . ASP A 1 71 ? -5.627 9.490 3.219 1.00 96.38 71 ASP A O 1
ATOM 538 N N . LEU A 1 72 ? -4.531 8.086 4.576 1.00 96.88 72 LEU A N 1
ATOM 539 C CA . LEU A 1 72 ? -5.606 7.097 4.749 1.00 96.88 72 LEU A CA 1
ATOM 540 C C . LEU A 1 72 ? -6.489 7.342 5.986 1.00 96.88 72 LEU A C 1
ATOM 542 O O . LEU A 1 72 ? -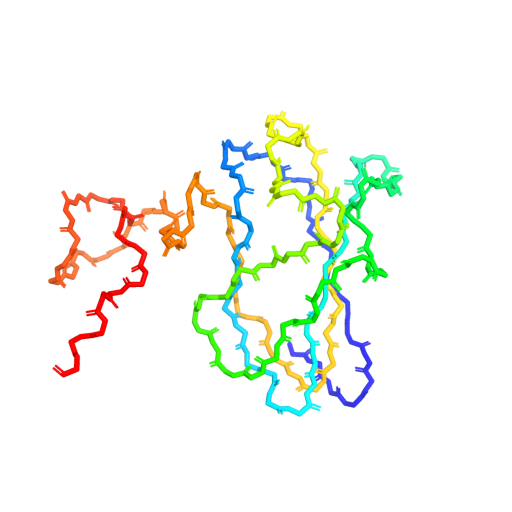7.288 6.468 6.326 1.00 96.88 72 LEU A O 1
ATOM 546 N N . SER A 1 73 ? -6.385 8.485 6.673 1.00 96.12 73 SER A N 1
ATOM 547 C CA . SER A 1 73 ? -7.114 8.755 7.927 1.00 96.12 73 SER A CA 1
ATOM 548 C C . SER A 1 73 ? -8.622 8.540 7.788 1.00 96.12 73 SER A C 1
ATOM 550 O O . SER A 1 73 ? -9.258 8.023 8.703 1.00 96.12 73 SER A O 1
ATOM 552 N N . ALA A 1 74 ? -9.195 8.869 6.625 1.00 96.00 74 ALA A N 1
ATOM 553 C CA . ALA A 1 74 ? -10.618 8.679 6.336 1.00 96.00 74 ALA A CA 1
ATOM 554 C C . ALA A 1 74 ? -11.071 7.204 6.348 1.00 96.00 74 ALA A C 1
ATOM 556 O O . ALA A 1 74 ? -12.267 6.932 6.444 1.00 96.00 74 ALA A O 1
ATOM 557 N N . LEU A 1 75 ? -10.134 6.256 6.243 1.00 96.12 75 LEU A N 1
ATOM 558 C CA . LEU A 1 75 ? -10.389 4.814 6.210 1.00 96.12 75 LEU A CA 1
ATOM 559 C C . LEU A 1 75 ? -10.025 4.112 7.526 1.00 96.12 75 LEU A C 1
ATOM 561 O O . LEU A 1 75 ? -10.266 2.911 7.662 1.00 96.12 75 LEU A O 1
ATOM 565 N N . ALA A 1 76 ? -9.453 4.831 8.496 1.00 93.69 76 ALA A N 1
ATOM 566 C CA . ALA A 1 76 ? -9.067 4.258 9.779 1.00 93.69 76 ALA A CA 1
ATOM 567 C C . ALA A 1 76 ? -10.282 3.638 10.494 1.00 93.69 76 ALA A C 1
ATOM 569 O O . ALA A 1 76 ? -11.381 4.196 10.511 1.00 93.69 76 ALA A O 1
ATOM 570 N N . GLY A 1 77 ? -10.095 2.446 11.060 1.00 91.12 77 GLY A N 1
ATOM 571 C CA . GLY A 1 77 ? -11.159 1.677 11.714 1.00 91.12 77 GLY A CA 1
ATOM 572 C C . GLY A 1 77 ? -12.164 1.008 10.765 1.00 91.12 77 GLY A C 1
ATOM 573 O O . GLY A 1 77 ? -12.995 0.227 11.228 1.00 91.12 77 GLY A O 1
ATOM 57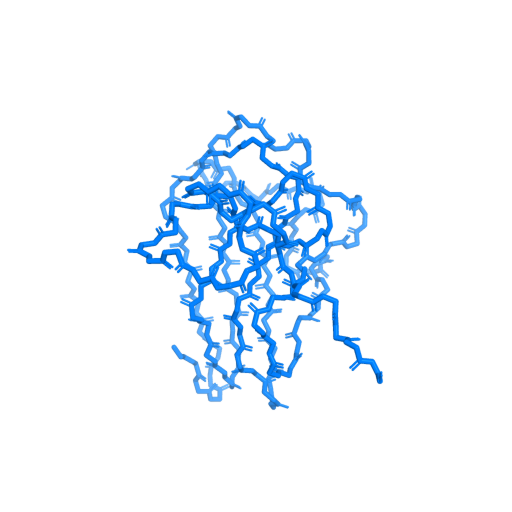4 N N . GLN A 1 78 ? -12.079 1.234 9.451 1.00 94.50 78 GLN A N 1
ATOM 575 C CA . GLN A 1 78 ? -12.969 0.610 8.471 1.00 94.50 78 GLN A CA 1
ATOM 576 C C . GLN A 1 78 ? -12.314 -0.630 7.841 1.00 94.50 78 GLN A C 1
ATOM 578 O O . GLN A 1 78 ? -11.123 -0.614 7.527 1.00 94.50 78 GLN A O 1
ATOM 583 N N . PRO A 1 79 ? -13.056 -1.734 7.632 1.00 94.31 79 PRO A N 1
ATOM 584 C CA . PRO A 1 79 ? -12.538 -2.887 6.907 1.00 94.31 79 PRO A CA 1
ATOM 585 C C . PRO A 1 79 ? -12.455 -2.595 5.402 1.00 94.31 79 PRO A C 1
ATOM 587 O O . PRO A 1 79 ? -13.477 -2.490 4.715 1.00 94.31 79 PRO A O 1
ATOM 590 N N . VAL A 1 80 ? -11.232 -2.542 4.879 1.00 97.31 80 VAL A N 1
ATOM 591 C CA . VAL A 1 80 ? -10.934 -2.276 3.462 1.00 97.31 80 VAL A CA 1
ATOM 592 C C . VAL A 1 80 ? -10.060 -3.371 2.860 1.00 97.31 80 VAL A C 1
ATOM 594 O O . VAL A 1 80 ? -9.488 -4.190 3.573 1.00 97.31 80 VAL A O 1
ATOM 597 N N . ARG A 1 81 ? -9.949 -3.417 1.536 1.00 97.62 81 ARG A N 1
ATOM 598 C CA . ARG A 1 81 ? -8.991 -4.271 0.826 1.00 97.62 81 ARG A CA 1
ATOM 599 C C . ARG A 1 81 ? -8.017 -3.396 0.057 1.00 97.62 81 ARG A C 1
ATOM 601 O O . ARG A 1 81 ? -8.456 -2.516 -0.679 1.00 97.62 81 ARG A O 1
ATOM 608 N N . PHE A 1 82 ? -6.727 -3.683 0.185 1.00 98.00 82 PHE A N 1
ATOM 609 C CA . PHE A 1 82 ? -5.716 -3.134 -0.710 1.00 98.00 82 PHE A CA 1
ATOM 610 C C . PHE A 1 82 ? -5.566 -4.054 -1.913 1.00 98.00 82 PHE A C 1
ATOM 612 O O . PHE A 1 82 ? -5.534 -5.282 -1.771 1.00 98.00 82 PHE A O 1
ATOM 619 N N . ARG A 1 83 ? -5.458 -3.460 -3.094 1.00 98.12 83 ARG A N 1
ATOM 620 C CA . ARG A 1 83 ? -5.132 -4.164 -4.323 1.00 98.12 83 ARG A CA 1
ATOM 621 C C . ARG A 1 83 ? -3.889 -3.534 -4.937 1.00 98.12 83 ARG A C 1
ATOM 623 O O . ARG A 1 83 ? -3.849 -2.357 -5.267 1.00 98.12 83 ARG A O 1
ATOM 630 N N . PHE A 1 84 ? -2.851 -4.349 -5.019 1.00 97.94 84 PHE A N 1
ATOM 631 C CA . PHE A 1 84 ? -1.522 -4.000 -5.487 1.00 97.94 84 PHE A CA 1
ATOM 632 C C . PHE A 1 84 ? -1.391 -4.422 -6.946 1.00 97.94 84 PHE A C 1
ATOM 634 O O . PHE A 1 84 ? -1.657 -5.578 -7.276 1.00 97.94 84 PHE A O 1
ATOM 641 N N . HIS A 1 85 ? -0.963 -3.493 -7.793 1.00 97.88 85 HIS A N 1
ATOM 642 C CA . HIS A 1 85 ? -0.668 -3.708 -9.208 1.00 97.88 85 HIS A CA 1
ATOM 643 C C . HIS A 1 85 ? 0.837 -3.572 -9.376 1.00 97.88 85 HIS A C 1
ATOM 645 O O . HIS A 1 85 ? 1.376 -2.502 -9.092 1.00 97.88 85 HIS A O 1
ATOM 651 N N . LEU A 1 86 ? 1.504 -4.643 -9.791 1.00 97.19 86 LEU A N 1
ATOM 652 C CA . LEU A 1 86 ? 2.960 -4.712 -9.864 1.00 97.19 86 LEU A CA 1
ATOM 653 C C . LEU A 1 86 ? 3.395 -5.123 -11.266 1.00 97.19 86 LEU A C 1
ATOM 655 O O . LEU A 1 86 ? 2.874 -6.087 -11.819 1.00 97.19 86 LEU A O 1
ATOM 659 N N . THR A 1 87 ? 4.378 -4.428 -11.820 1.00 96.81 87 THR A N 1
ATOM 660 C CA . THR A 1 87 ? 5.048 -4.803 -13.072 1.00 96.81 87 THR A CA 1
ATOM 661 C C . THR A 1 87 ? 6.544 -4.913 -12.830 1.00 96.81 87 THR A C 1
ATOM 663 O O . THR A 1 87 ? 7.081 -4.128 -12.050 1.00 96.81 87 THR A O 1
ATOM 666 N N . ALA A 1 88 ? 7.206 -5.877 -13.481 1.00 95.06 88 ALA A N 1
ATOM 667 C CA . ALA A 1 88 ? 8.662 -6.055 -13.479 1.00 95.06 88 ALA A CA 1
ATOM 668 C C . ALA A 1 88 ? 9.320 -5.805 -12.104 1.00 95.06 88 ALA A C 1
ATOM 670 O O . ALA A 1 88 ? 10.197 -4.947 -11.958 1.00 95.06 88 ALA A O 1
ATOM 671 N N . GLY A 1 89 ? 8.854 -6.523 -11.078 1.00 94.38 89 GLY A N 1
ATOM 672 C CA . GLY A 1 89 ? 9.302 -6.297 -9.709 1.00 94.38 89 GLY A CA 1
ATOM 673 C C . GLY A 1 89 ? 8.754 -7.271 -8.671 1.00 94.38 89 GLY A C 1
ATOM 674 O O . GLY A 1 89 ? 7.976 -8.181 -8.963 1.00 94.38 89 GLY A O 1
ATOM 675 N N . SER A 1 90 ? 9.149 -7.035 -7.426 1.00 95.06 90 SER A N 1
ATOM 676 C CA . SER A 1 90 ? 8.867 -7.868 -6.259 1.00 95.06 90 SER A CA 1
ATOM 677 C C . SER A 1 90 ? 8.339 -7.016 -5.112 1.00 95.06 90 SER A C 1
ATOM 679 O O . SER A 1 90 ? 9.005 -6.080 -4.684 1.00 95.06 90 SER A O 1
ATOM 681 N N . LEU A 1 91 ? 7.148 -7.342 -4.600 1.00 94.06 91 LEU A N 1
ATOM 682 C CA . LEU A 1 91 ? 6.601 -6.774 -3.364 1.00 94.06 91 LEU A CA 1
ATOM 683 C C . LEU A 1 91 ? 6.870 -7.758 -2.224 1.00 94.06 91 LEU A C 1
ATOM 685 O O . LEU A 1 91 ? 6.361 -8.878 -2.259 1.00 94.06 91 LEU A O 1
ATOM 689 N N . TYR A 1 92 ? 7.637 -7.335 -1.222 1.00 91.50 92 TYR A N 1
ATOM 690 C CA . TYR A 1 92 ? 8.021 -8.183 -0.092 1.00 91.50 92 TYR A CA 1
ATOM 691 C C . TYR A 1 92 ? 7.086 -8.018 1.108 1.00 91.50 92 TYR A C 1
ATOM 693 O O . TYR A 1 92 ? 6.703 -9.003 1.735 1.00 91.50 92 TYR A O 1
ATOM 701 N N . SER A 1 93 ? 6.699 -6.782 1.436 1.00 91.44 93 SER A N 1
ATOM 702 C CA . SER A 1 93 ? 5.791 -6.495 2.552 1.00 91.44 93 SER A CA 1
ATOM 703 C C . SER A 1 93 ? 5.077 -5.151 2.394 1.00 91.44 93 SER A C 1
ATOM 705 O O . SER A 1 93 ? 5.476 -4.305 1.592 1.00 91.44 93 SER A O 1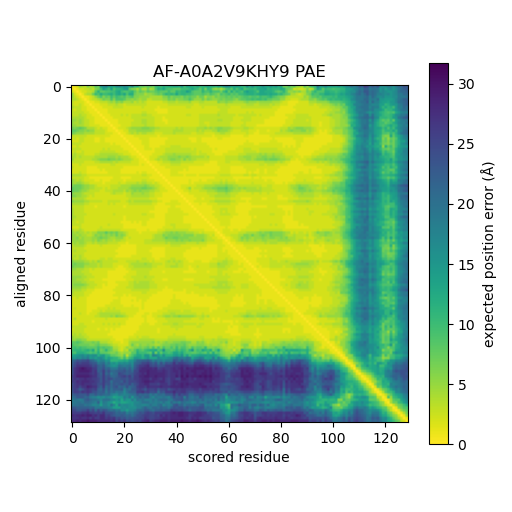
ATOM 707 N N . PHE A 1 94 ? 4.008 -4.959 3.171 1.00 94.81 94 PHE A N 1
ATOM 708 C CA . PHE A 1 94 ? 3.289 -3.693 3.307 1.00 94.81 94 PHE A CA 1
ATOM 709 C C . PHE A 1 94 ? 2.780 -3.521 4.745 1.00 94.81 94 PHE A C 1
ATOM 711 O O . PHE A 1 94 ? 2.537 -4.513 5.436 1.00 94.81 94 PHE A O 1
ATOM 718 N N . TRP A 1 95 ? 2.615 -2.280 5.202 1.00 94.38 95 TRP A N 1
ATOM 719 C CA . TRP A 1 95 ? 2.091 -1.956 6.536 1.00 94.38 95 TRP A CA 1
ATOM 720 C C . TRP A 1 95 ? 1.511 -0.540 6.584 1.00 94.38 95 TRP A C 1
ATOM 722 O O . TRP A 1 95 ? 1.804 0.282 5.719 1.00 94.38 95 TRP A O 1
ATOM 732 N N . VAL A 1 96 ? 0.692 -0.242 7.598 1.00 92.56 96 VAL A N 1
ATOM 733 C CA . VAL A 1 96 ? 0.145 1.105 7.820 1.00 92.56 96 VAL A CA 1
ATOM 734 C C . VAL A 1 96 ? 0.740 1.693 9.096 1.00 92.56 96 VAL A C 1
ATOM 736 O O . VAL A 1 96 ? 0.604 1.108 10.166 1.00 92.56 96 VAL A O 1
ATOM 739 N N . SER A 1 97 ? 1.374 2.856 8.976 1.00 89.94 97 SER A N 1
ATOM 740 C CA . SER A 1 97 ? 1.996 3.608 10.070 1.00 89.94 97 SER A CA 1
ATOM 741 C C . SER A 1 97 ? 1.107 4.784 10.504 1.00 89.94 97 SER A C 1
ATOM 743 O O . SER A 1 97 ? 0.422 5.367 9.657 1.00 89.94 97 SER A O 1
ATOM 745 N N . PRO A 1 98 ? 1.086 5.175 11.792 1.00 89.75 98 PRO A N 1
ATOM 746 C CA . PRO A 1 98 ? 0.401 6.386 12.254 1.00 89.75 98 PRO A CA 1
ATOM 747 C C . PRO A 1 98 ? 1.016 7.684 11.707 1.00 89.75 98 PRO A C 1
ATOM 749 O O . PRO A 1 98 ? 0.312 8.688 11.622 1.00 89.75 98 PRO A O 1
ATOM 752 N N . ASP A 1 99 ? 2.290 7.661 11.309 1.00 88.44 99 ASP A N 1
ATOM 753 C CA . ASP A 1 99 ? 3.035 8.825 10.824 1.00 88.44 99 ASP A CA 1
ATOM 754 C C . ASP A 1 99 ? 3.968 8.491 9.639 1.00 88.44 99 ASP A C 1
ATOM 756 O O . ASP A 1 99 ? 4.098 7.337 9.211 1.00 88.44 99 ASP A O 1
ATOM 760 N N . LYS A 1 100 ? 4.624 9.526 9.101 1.00 87.88 100 LYS A N 1
ATOM 761 C CA . LYS A 1 100 ? 5.469 9.463 7.897 1.00 87.88 100 LYS A CA 1
ATOM 762 C C . LYS A 1 100 ? 6.855 8.829 8.107 1.00 87.88 100 LYS A C 1
ATOM 764 O O . LYS A 1 100 ? 7.586 8.687 7.131 1.00 87.88 100 LYS A O 1
ATOM 769 N N . SER A 1 101 ? 7.241 8.440 9.327 1.00 82.06 101 SER A N 1
ATOM 770 C CA . SER A 1 101 ? 8.527 7.759 9.593 1.00 82.06 101 SER A CA 1
ATOM 771 C C . SER A 1 101 ? 8.637 6.399 8.897 1.00 82.06 101 SER A C 1
ATOM 773 O O . SER A 1 101 ? 9.739 5.910 8.630 1.00 82.06 101 SER A O 1
ATOM 775 N N . GLY A 1 102 ? 7.487 5.779 8.615 1.00 73.12 102 GLY A N 1
ATOM 776 C CA . GLY A 1 102 ? 7.411 4.418 8.104 1.00 73.12 102 GLY A CA 1
ATOM 777 C C . GLY A 1 102 ? 7.656 3.352 9.165 1.00 73.12 102 GLY A C 1
ATOM 778 O O . GLY A 1 102 ? 7.850 2.198 8.792 1.00 73.12 102 GLY A O 1
ATOM 779 N N . ALA A 1 103 ? 7.633 3.704 10.454 1.00 77.81 103 ALA A N 1
ATOM 780 C CA . ALA A 1 103 ? 7.673 2.752 11.557 1.00 77.81 103 ALA A CA 1
ATOM 781 C C . ALA A 1 103 ? 6.526 1.745 11.439 1.00 77.81 103 ALA 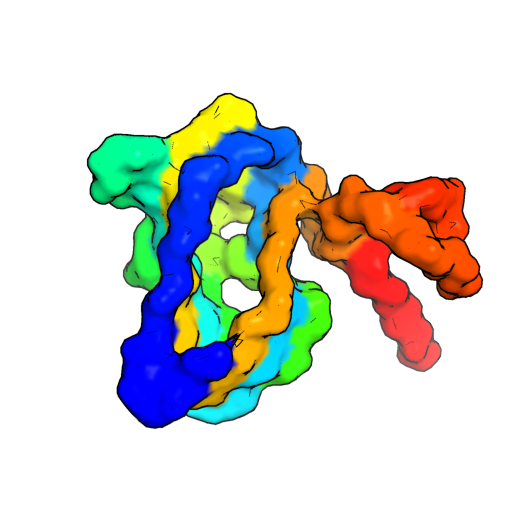A C 1
ATOM 783 O O . ALA A 1 103 ? 5.347 2.110 11.381 1.00 77.81 103 ALA A O 1
ATOM 784 N N . SER A 1 104 ? 6.865 0.460 11.379 1.00 60.97 104 SER A N 1
ATOM 785 C CA . SER A 1 104 ? 5.870 -0.588 11.143 1.00 60.97 104 SER A CA 1
ATOM 786 C C . SER A 1 104 ? 4.939 -0.811 12.326 1.00 60.97 104 SER A C 1
ATOM 788 O O . SER A 1 104 ? 3.844 -1.341 12.147 1.00 60.97 104 SER A O 1
ATOM 790 N N . HIS A 1 105 ? 5.367 -0.409 13.525 1.00 61.19 105 HIS A N 1
ATOM 791 C CA . HIS A 1 105 ? 4.685 -0.655 14.788 1.00 61.19 105 HIS A CA 1
ATOM 792 C C . HIS A 1 105 ? 4.314 -2.138 15.009 1.00 61.19 105 HIS A C 1
ATOM 794 O O . HIS A 1 105 ? 3.442 -2.461 15.815 1.00 61.19 105 HIS A O 1
ATOM 800 N N . GLY A 1 106 ? 4.987 -3.051 14.299 1.00 55.53 106 GLY A N 1
ATOM 801 C CA . GLY A 1 106 ? 4.903 -4.493 14.500 1.00 55.53 106 GLY A CA 1
ATOM 802 C C . GLY A 1 106 ? 5.820 -4.960 15.631 1.00 55.53 106 GLY A C 1
ATOM 803 O O . GLY A 1 106 ? 6.728 -4.240 16.050 1.00 55.53 106 GLY A O 1
ATOM 804 N N . TYR A 1 107 ? 5.586 -6.180 16.122 1.00 43.84 107 TYR A N 1
ATOM 805 C CA . TYR A 1 107 ? 6.416 -6.810 17.154 1.00 43.84 107 TYR A CA 1
ATOM 806 C C . TYR A 1 107 ? 7.805 -7.138 16.579 1.00 43.84 107 TYR A C 1
ATOM 808 O O . TYR A 1 107 ? 7.909 -7.868 15.589 1.00 43.84 107 TYR A O 1
ATOM 816 N N . VAL A 1 108 ? 8.877 -6.608 17.174 1.00 46.06 108 VAL A N 1
ATOM 817 C CA . VAL A 1 108 ? 10.257 -6.854 16.724 1.00 46.06 108 VAL A CA 1
ATOM 818 C C . VAL A 1 108 ? 10.701 -8.212 17.273 1.00 46.06 108 VAL A C 1
ATOM 820 O O . VAL A 1 108 ? 10.854 -8.374 18.480 1.00 46.06 108 VAL A O 1
ATOM 823 N N . ALA A 1 109 ? 10.895 -9.214 16.411 1.00 37.91 109 ALA A N 1
ATOM 824 C CA . ALA A 1 109 ? 11.221 -10.578 16.851 1.00 37.91 109 ALA A CA 1
ATOM 825 C C . ALA A 1 109 ? 12.627 -10.729 17.476 1.00 37.91 109 ALA A C 1
ATOM 827 O O . ALA A 1 109 ? 12.904 -11.738 18.117 1.00 37.91 109 ALA A O 1
ATOM 828 N N . ALA A 1 110 ? 13.514 -9.742 17.336 1.00 43.25 110 ALA A N 1
ATOM 829 C CA . ALA A 1 110 ? 14.807 -9.719 18.012 1.00 43.25 110 ALA A CA 1
ATOM 830 C C . ALA A 1 110 ? 15.277 -8.266 18.150 1.00 43.25 110 ALA A C 1
ATOM 832 O O . ALA A 1 110 ? 15.516 -7.600 17.144 1.00 43.25 110 ALA A O 1
ATOM 833 N N . GLY A 1 111 ? 15.366 -7.762 19.384 1.00 42.38 111 GLY A N 1
ATOM 834 C CA . GLY A 1 111 ? 15.832 -6.406 19.674 1.00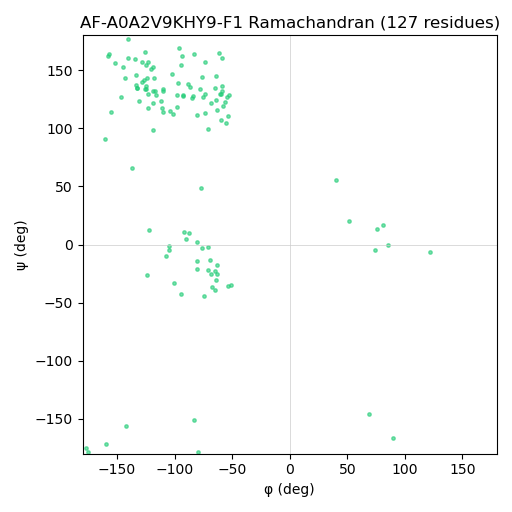 42.38 111 GLY A CA 1
ATOM 835 C C . GLY A 1 111 ? 17.199 -6.135 19.042 1.00 42.38 111 GLY A C 1
ATOM 836 O O . GLY A 1 111 ? 18.206 -6.708 19.451 1.00 42.38 111 GLY A O 1
ATOM 837 N N . GLY A 1 112 ? 17.216 -5.275 18.026 1.00 34.22 112 GLY A N 1
ATOM 838 C CA . GLY A 1 112 ? 18.430 -4.746 17.411 1.00 34.22 112 GLY A CA 1
ATOM 839 C C . GLY A 1 112 ? 18.865 -3.406 18.031 1.00 34.22 112 GLY A C 1
ATOM 840 O O . GLY A 1 112 ? 18.062 -2.720 18.670 1.00 34.22 112 GLY A O 1
ATOM 841 N N . PRO A 1 113 ? 20.123 -2.979 17.840 1.00 35.25 113 PRO A N 1
ATOM 842 C CA . PRO A 1 113 ? 20.573 -1.661 18.277 1.00 35.25 113 PRO A CA 1
ATOM 843 C C . PRO A 1 113 ? 19.801 -0.569 17.517 1.00 35.25 113 PRO A C 1
ATOM 845 O O . PRO A 1 113 ? 19.914 -0.472 16.298 1.00 35.25 113 PRO A O 1
ATOM 848 N N . GLY A 1 114 ? 19.005 0.234 18.231 1.00 45.88 114 GLY A N 1
ATOM 849 C CA . GLY A 1 114 ? 18.185 1.314 17.658 1.00 45.88 114 GLY A CA 1
ATOM 850 C C . GLY A 1 114 ? 16.677 1.209 17.915 1.00 45.88 114 GLY A C 1
ATOM 851 O O . GLY A 1 114 ? 15.962 2.156 17.605 1.00 45.88 114 GLY A O 1
ATOM 852 N N . PHE A 1 115 ? 16.187 0.119 18.514 1.00 40.03 115 PHE A N 1
ATOM 853 C CA . PHE A 1 115 ? 14.783 -0.003 18.922 1.00 40.03 115 PHE A CA 1
ATOM 854 C C . PHE A 1 115 ? 14.590 0.451 20.376 1.00 40.03 115 PHE A C 1
ATOM 856 O O . PHE A 1 115 ? 15.300 0.003 21.274 1.00 40.03 115 PHE A O 1
ATOM 863 N N . THR A 1 116 ? 13.625 1.341 20.619 1.00 43.28 116 THR A N 1
ATOM 864 C CA . THR A 1 116 ? 13.316 1.897 21.951 1.00 43.28 116 THR A CA 1
ATOM 865 C C . THR A 1 116 ? 12.281 1.074 22.733 1.00 43.28 116 THR A C 1
ATOM 867 O O . THR A 1 116 ? 11.887 1.472 23.827 1.00 43.28 116 THR A O 1
ATOM 870 N N . GLY A 1 117 ? 11.839 -0.075 22.203 1.00 46.47 117 GLY A N 1
ATOM 871 C CA . GLY A 1 117 ? 10.848 -0.964 22.821 1.00 46.47 117 GLY A CA 1
ATOM 872 C C . GLY A 1 117 ? 10.599 -2.254 22.016 1.00 46.47 117 GLY A C 1
ATOM 873 O O . GLY A 1 117 ? 11.272 -2.482 21.012 1.00 46.47 117 GLY A O 1
ATOM 874 N N . PRO A 1 118 ? 9.630 -3.101 22.425 1.00 35.88 118 PRO A N 1
ATOM 875 C CA . PRO A 1 118 ? 9.298 -4.371 21.748 1.00 35.88 118 PRO A CA 1
ATOM 876 C C . PRO A 1 118 ? 8.607 -4.185 20.385 1.00 35.88 118 PRO A C 1
ATOM 878 O O . PRO A 1 118 ? 8.300 -5.154 19.689 1.00 35.88 118 PRO A O 1
ATOM 881 N N . THR A 1 119 ? 8.361 -2.935 20.015 1.00 47.06 119 THR A N 1
ATOM 882 C CA . THR A 1 119 ? 7.596 -2.515 18.852 1.00 47.06 119 THR A CA 1
ATOM 883 C C . THR A 1 119 ? 8.474 -1.584 18.018 1.00 47.06 119 THR A C 1
ATOM 885 O O . THR A 1 119 ? 9.141 -0.715 18.578 1.00 47.06 119 THR A O 1
ATOM 888 N N . ASP A 1 120 ? 8.497 -1.748 16.694 1.00 52.03 120 ASP A N 1
ATOM 889 C CA . ASP A 1 120 ? 9.235 -0.838 15.806 1.00 52.03 120 ASP A CA 1
ATOM 890 C C . ASP A 1 120 ? 8.536 0.527 15.743 1.00 52.03 120 ASP A C 1
ATOM 892 O O . ASP A 1 120 ? 7.552 0.697 15.026 1.00 52.03 120 ASP A O 1
ATOM 896 N N . THR A 1 121 ? 9.041 1.491 16.513 1.00 58.22 121 THR A N 1
ATOM 897 C CA . THR A 1 121 ? 8.533 2.872 16.579 1.00 58.22 121 THR A CA 1
ATOM 898 C C . THR A 1 121 ? 9.415 3.883 15.845 1.00 58.22 121 THR A C 1
ATOM 900 O O . THR A 1 121 ? 9.116 5.072 15.876 1.00 58.22 121 THR A O 1
ATOM 903 N N . VAL A 1 122 ? 10.536 3.460 15.249 1.00 57.72 122 VAL A N 1
ATOM 904 C CA . VAL A 1 122 ? 11.547 4.385 14.698 1.00 57.72 122 VAL A CA 1
ATOM 905 C C . VAL A 1 122 ? 11.425 4.516 13.179 1.00 57.72 122 VAL A C 1
ATOM 907 O O . VAL A 1 122 ? 11.649 5.603 12.646 1.00 57.72 122 VAL A O 1
ATOM 910 N N . GLY A 1 123 ? 11.025 3.454 12.471 1.00 58.44 123 GLY A N 1
ATOM 911 C CA . GLY A 1 123 ? 10.950 3.493 11.009 1.00 58.44 123 GLY A CA 1
ATOM 912 C C . GLY A 1 123 ? 12.339 3.575 10.380 1.00 58.44 123 GLY A C 1
ATOM 913 O O . GLY A 1 123 ? 13.282 2.968 10.888 1.00 58.44 123 GLY A O 1
ATOM 914 N N . ARG A 1 124 ? 12.498 4.283 9.251 1.00 53.97 124 ARG A N 1
ATOM 915 C CA . ARG A 1 124 ? 13.819 4.383 8.594 1.00 53.97 124 ARG A CA 1
ATOM 916 C C . ARG A 1 124 ? 14.871 4.896 9.595 1.00 53.97 124 ARG A C 1
ATOM 918 O O . ARG A 1 124 ? 14.672 5.978 10.149 1.00 53.97 124 ARG A O 1
ATOM 925 N N . PRO A 1 125 ? 16.021 4.214 9.782 1.00 39.12 125 PRO A N 1
ATOM 926 C CA . PRO A 1 125 ? 17.126 4.826 10.501 1.00 39.12 125 PRO A CA 1
ATOM 927 C C . PRO A 1 125 ? 17.523 6.088 9.738 1.00 39.12 125 PRO A C 1
ATOM 929 O O . PRO A 1 125 ? 17.706 6.046 8.519 1.00 39.12 125 PRO A O 1
ATOM 932 N N . ALA A 1 126 ? 17.621 7.218 10.442 1.00 39.53 126 ALA A N 1
ATOM 933 C CA . ALA A 1 126 ? 18.184 8.433 9.876 1.00 39.53 126 ALA A CA 1
ATOM 934 C C . ALA A 1 126 ? 19.580 8.080 9.352 1.00 39.53 126 ALA A C 1
ATOM 936 O O . ALA A 1 126 ? 20.505 7.853 10.133 1.00 39.53 126 ALA A O 1
ATOM 937 N N . SER A 1 127 ? 19.722 7.957 8.033 1.00 37.28 127 SER A N 1
ATOM 938 C CA . SER A 1 127 ? 21.013 7.726 7.408 1.00 37.28 127 SER A CA 1
ATOM 939 C C . SER A 1 127 ? 21.898 8.911 7.780 1.00 37.28 127 SER A C 1
ATOM 941 O O . SER A 1 127 ? 21.677 10.025 7.296 1.00 37.28 127 SER A O 1
ATOM 943 N N . ARG A 1 128 ? 22.864 8.688 8.675 1.00 33.78 128 ARG A N 1
ATOM 944 C CA . ARG A 1 128 ? 23.985 9.607 8.843 1.00 33.78 128 ARG A CA 1
ATOM 945 C C . ARG A 1 128 ? 24.673 9.706 7.483 1.00 33.78 128 ARG A C 1
ATOM 947 O O . ARG A 1 128 ? 25.079 8.685 6.931 1.00 33.78 128 ARG A O 1
ATOM 954 N N . ARG A 1 129 ? 24.699 10.922 6.942 1.00 35.12 129 ARG A N 1
ATOM 955 C CA . ARG A 1 129 ? 25.699 11.308 5.948 1.00 35.12 129 ARG A CA 1
ATOM 956 C C . ARG A 1 129 ? 27.075 11.300 6.600 1.00 35.12 129 ARG A C 1
ATOM 958 O O . ARG A 1 129 ? 27.129 11.572 7.823 1.00 35.12 129 ARG A O 1
#

Secondary structure (DSSP, 8-state):
-B-SSPEEEEPPPB--S-SEEEEEEEEEEEEEEEEEEETTS-B-TT-STTTBPPEEEEEEEEEE-BTT-S-SGGGTTS-EEEEEEEESBEEEEEEEESSTT-----B-SS--TT-SSSB--S-S-----

Radius of gyration: 14.94 Å; Cα contacts (8 Å, |Δi|>4): 305; chains: 1; bounding box: 44×25×41 Å

pLDDT: mean 84.03, std 20.24, range [33.78, 98.44]

Sequence (129 aa):
DAGPDPGMLVTRPVTFSGKHLFVNVHAPSGELRVDVFTRGGQPIAPFSRENSIPVRGDTTSAEVRWNGAEDLSALAGQPVRFRFHLTAGSLYSFWVSPDKSGASHGYVAAGGPGFTGPTDTVGRPASRR

Solvent-accessible surface area (backbone atoms only — not comparable to full-atom values): 7146 Å² total; per-residue (Å²): 109,22,50,90,61,73,32,77,48,71,52,70,72,44,67,49,84,28,26,36,42,30,32,23,35,42,11,78,82,33,34,38,31,46,27,35,22,39,72,88,68,46,78,38,87,52,39,34,54,89,32,21,50,72,47,64,33,77,37,83,69,40,78,64,48,34,54,91,46,96,62,43,59,92,50,42,74,40,57,27,22,52,36,40,41,32,22,35,26,36,73,78,49,71,45,55,10,76,50,90,57,54,19,60,62,44,78,53,93,65,91,54,96,84,59,94,56,68,36,37,78,61,37,64,75,81,77,80,126